Protein AF-A0A3M1B2X1-F1 (afdb_monomer_lite)

Structure (mmCIF, N/CA/C/O backbone):
data_AF-A0A3M1B2X1-F1
#
_entry.id   AF-A0A3M1B2X1-F1
#
loop_
_atom_site.group_PDB
_atom_site.id
_atom_site.type_symbol
_atom_site.label_atom_id
_atom_site.label_alt_id
_atom_site.label_comp_id
_atom_site.label_asym_id
_atom_site.label_entity_id
_atom_site.label_seq_id
_atom_site.pdbx_PDB_ins_code
_atom_site.Cartn_x
_atom_site.Cartn_y
_atom_site.Cartn_z
_atom_site.occupancy
_atom_site.B_iso_or_equiv
_atom_site.auth_seq_id
_atom_site.auth_comp_id
_atom_site.auth_asym_id
_atom_site.auth_atom_id
_atom_site.pdbx_PDB_model_num
ATOM 1 N N . MET A 1 1 ? -12.855 10.123 -10.574 1.00 61.91 1 MET A N 1
ATOM 2 C CA . MET A 1 1 ? -12.688 9.143 -11.676 1.00 61.91 1 MET A CA 1
ATOM 3 C C . MET A 1 1 ? -13.032 7.754 -11.156 1.00 61.91 1 MET A C 1
ATOM 5 O O . MET A 1 1 ? -12.568 7.412 -10.079 1.00 61.91 1 MET A O 1
ATOM 9 N N . THR A 1 2 ? -13.822 6.963 -11.885 1.00 82.50 2 THR A N 1
ATOM 10 C CA . THR A 1 2 ? -14.142 5.573 -11.502 1.00 82.50 2 THR A CA 1
ATOM 11 C C . THR A 1 2 ? -12.949 4.650 -11.756 1.00 82.50 2 THR A C 1
ATOM 13 O O . THR A 1 2 ? -12.404 4.653 -12.865 1.00 82.50 2 THR A O 1
ATOM 16 N N . LEU A 1 3 ? -12.556 3.854 -10.753 1.00 92.75 3 LEU A N 1
ATOM 17 C CA . LEU A 1 3 ? -11.482 2.860 -10.866 1.00 92.75 3 LEU A CA 1
ATOM 18 C C . LEU A 1 3 ? -11.751 1.865 -12.009 1.00 92.75 3 LEU A C 1
ATOM 20 O O . LEU A 1 3 ? -12.890 1.413 -12.150 1.00 92.75 3 LEU A O 1
ATOM 24 N N . PRO A 1 4 ? -10.722 1.443 -12.776 1.00 94.12 4 PRO A N 1
ATOM 25 C CA . PRO A 1 4 ? -10.879 0.418 -13.811 1.00 94.12 4 PRO A CA 1
ATOM 26 C C . PRO A 1 4 ? -11.531 -0.874 -13.300 1.00 94.12 4 PRO A C 1
ATOM 28 O O . PRO A 1 4 ? -12.346 -1.457 -14.006 1.00 94.12 4 PRO A O 1
ATOM 31 N N . LEU A 1 5 ? -11.245 -1.265 -12.051 1.00 94.19 5 LEU A N 1
ATOM 32 C CA . LEU A 1 5 ? -11.861 -2.427 -11.406 1.00 94.19 5 LEU A CA 1
ATOM 33 C C . LEU A 1 5 ? -13.394 -2.324 -11.369 1.00 94.19 5 LEU A C 1
ATOM 35 O O . LEU A 1 5 ? -14.075 -3.267 -11.748 1.00 94.19 5 LEU A O 1
ATOM 39 N N . PHE A 1 6 ? -13.939 -1.174 -10.967 1.00 95.69 6 PHE A N 1
ATOM 40 C CA . PHE A 1 6 ? -15.389 -0.961 -10.895 1.00 95.69 6 PHE A CA 1
ATOM 41 C C . PHE A 1 6 ? -16.026 -0.752 -12.269 1.00 95.69 6 PHE A C 1
ATOM 43 O O . PHE A 1 6 ? -17.194 -1.067 -12.450 1.00 95.69 6 PHE A O 1
ATOM 50 N N . LYS A 1 7 ? -15.261 -0.283 -13.263 1.00 95.94 7 LYS A N 1
ATOM 51 C CA . LYS A 1 7 ? -15.730 -0.267 -14.657 1.00 95.94 7 LYS A CA 1
ATOM 52 C C . LYS A 1 7 ? -15.902 -1.683 -15.208 1.00 95.94 7 LYS A C 1
ATOM 54 O O . LYS A 1 7 ? -16.879 -1.948 -15.894 1.00 95.94 7 LYS A O 1
ATOM 59 N N . GLN A 1 8 ? -14.955 -2.575 -14.915 1.00 97.38 8 GLN A N 1
ATOM 60 C CA . GLN A 1 8 ? -14.994 -3.965 -15.372 1.00 97.38 8 GLN A CA 1
ATOM 61 C C . GLN A 1 8 ? -15.978 -4.822 -14.563 1.00 97.38 8 GLN A C 1
ATOM 63 O O . GLN A 1 8 ? -16.607 -5.718 -15.119 1.00 97.38 8 GLN A O 1
ATOM 68 N N . PHE A 1 9 ? -16.137 -4.528 -13.270 1.00 96.88 9 PHE A N 1
ATOM 69 C CA . PHE A 1 9 ? -17.035 -5.238 -12.358 1.00 96.88 9 PHE A CA 1
ATOM 70 C C . PHE A 1 9 ? -17.945 -4.255 -11.598 1.00 96.88 9 PHE A C 1
ATOM 72 O O . PHE A 1 9 ? -17.721 -3.998 -10.408 1.00 96.88 9 PHE A O 1
ATOM 79 N N . PRO A 1 10 ? -18.983 -3.700 -12.254 1.00 96.44 10 PRO A N 1
ATOM 80 C CA . PRO A 1 10 ? -19.866 -2.696 -11.654 1.00 96.44 10 PRO A CA 1
ATOM 81 C C . PRO A 1 10 ? -20.546 -3.159 -10.362 1.00 96.44 10 PRO A C 1
ATOM 83 O O . PRO A 1 10 ? -20.768 -2.361 -9.457 1.00 96.44 10 PRO A O 1
ATOM 86 N N . GLN A 1 11 ? -20.808 -4.460 -10.224 1.00 97.12 11 GLN A N 1
ATOM 87 C CA . GLN A 1 11 ? -21.422 -5.059 -9.038 1.00 97.12 11 GLN A CA 1
ATOM 88 C C . GLN A 1 11 ? -20.599 -4.908 -7.749 1.00 97.12 11 GLN A C 1
ATOM 90 O O . GLN A 1 11 ? -21.142 -5.110 -6.663 1.00 97.12 11 GLN A O 1
ATOM 95 N N . LEU A 1 12 ? -19.301 -4.594 -7.854 1.00 95.56 12 LEU A N 1
ATOM 96 C CA . LEU A 1 12 ? -18.427 -4.345 -6.703 1.00 95.56 12 LEU A CA 1
ATOM 97 C C . LEU A 1 12 ? -18.501 -2.896 -6.212 1.00 95.56 12 LEU A C 1
ATOM 99 O O . LEU A 1 12 ? -18.134 -2.620 -5.068 1.00 95.56 12 LEU A O 1
ATOM 103 N N . GLN A 1 13 ? -18.971 -1.968 -7.049 1.00 94.06 13 GLN A N 1
ATOM 104 C CA . GLN A 1 13 ? -19.058 -0.561 -6.687 1.00 94.06 13 GLN A CA 1
ATOM 105 C C . GLN A 1 13 ? -20.048 -0.378 -5.529 1.00 94.06 13 GLN A C 1
ATOM 107 O O . GLN A 1 13 ? -21.175 -0.862 -5.572 1.00 94.06 13 GLN A O 1
ATOM 112 N N . GLY A 1 14 ? -19.602 0.283 -4.459 1.0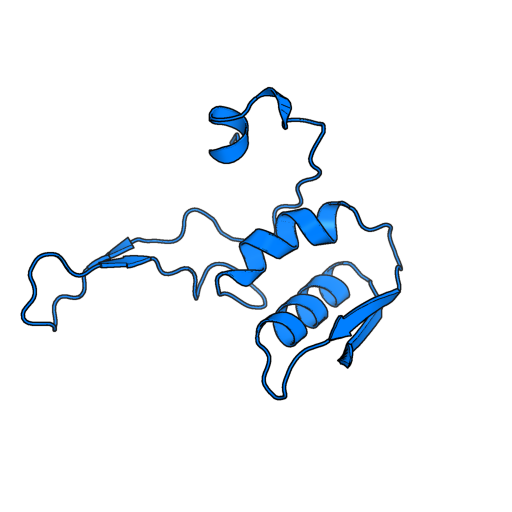0 91.00 14 GLY A N 1
ATOM 113 C CA . GLY A 1 14 ? -20.380 0.455 -3.228 1.00 91.00 14 GLY A CA 1
ATOM 114 C C . GLY A 1 14 ? -20.418 -0.771 -2.304 1.00 91.00 14 GLY A C 1
ATOM 115 O O . GLY A 1 14 ? -20.807 -0.625 -1.152 1.00 91.00 14 GLY A O 1
ATOM 116 N N . LYS A 1 15 ? -19.978 -1.955 -2.761 1.00 95.31 15 LYS A N 1
ATOM 117 C CA . LYS A 1 15 ? -19.850 -3.167 -1.924 1.00 95.31 15 LYS A CA 1
ATOM 118 C C . LYS A 1 15 ? -18.430 -3.415 -1.437 1.00 95.31 15 LYS A C 1
ATOM 120 O O . LYS A 1 15 ? -18.246 -3.995 -0.374 1.00 95.31 15 LYS A O 1
ATOM 125 N N . LEU A 1 16 ? -17.437 -3.013 -2.226 1.00 94.81 16 LEU A N 1
ATOM 126 C CA . LEU A 1 16 ? -16.028 -3.112 -1.875 1.00 94.81 16 LEU A CA 1
ATOM 127 C C . LEU A 1 16 ? -15.528 -1.723 -1.444 1.00 94.81 16 LEU A C 1
ATOM 129 O O . LEU A 1 16 ? -15.394 -0.850 -2.310 1.00 94.81 16 LEU A O 1
ATOM 133 N N . PRO A 1 17 ? -15.270 -1.496 -0.141 1.00 95.25 17 PRO A N 1
ATOM 134 C CA . PRO A 1 17 ? -14.735 -0.231 0.347 1.00 95.25 17 PRO A CA 1
ATOM 135 C C . PRO A 1 17 ? -13.405 0.098 -0.330 1.00 95.25 17 PRO A C 1
ATOM 137 O O . PRO A 1 17 ? -12.563 -0.779 -0.512 1.00 95.25 17 PRO A O 1
ATOM 140 N N . HIS A 1 18 ? -13.215 1.363 -0.697 1.00 95.38 18 HIS A N 1
ATOM 141 C CA . HIS A 1 18 ? -11.989 1.846 -1.326 1.00 95.38 18 HIS A CA 1
ATOM 142 C C . HIS A 1 18 ? -11.565 3.171 -0.701 1.00 95.38 18 HIS A C 1
ATOM 144 O O . HIS A 1 18 ? -12.368 4.095 -0.580 1.00 95.38 18 HIS A O 1
ATOM 150 N N . LEU A 1 19 ? -10.296 3.245 -0.317 1.00 94.25 19 LEU A N 1
ATOM 151 C CA . LEU A 1 19 ? -9.640 4.411 0.248 1.00 94.25 19 LEU A CA 1
ATOM 152 C C . LEU A 1 19 ? -8.462 4.773 -0.666 1.00 94.25 19 LEU A C 1
ATOM 154 O O . LEU A 1 19 ? -7.523 3.983 -0.763 1.00 94.25 19 LEU A O 1
ATOM 158 N N . PRO A 1 20 ? -8.474 5.936 -1.338 1.00 94.19 20 PRO A N 1
ATOM 159 C CA . PRO A 1 20 ? -7.373 6.334 -2.207 1.00 94.19 20 PRO A CA 1
ATOM 160 C C . PRO A 1 20 ? -6.134 6.691 -1.371 1.00 94.19 20 PRO A C 1
ATOM 162 O O . PRO A 1 20 ? -6.086 7.739 -0.731 1.00 94.19 20 PRO A O 1
ATOM 165 N N . LEU A 1 21 ? -5.129 5.815 -1.381 1.00 95.12 21 LEU A N 1
ATOM 166 C CA . LEU A 1 21 ? -3.839 5.995 -0.700 1.00 95.12 21 LEU A CA 1
ATOM 167 C C . LEU A 1 21 ? -2.696 6.249 -1.686 1.00 95.12 21 LEU A C 1
ATOM 169 O O . LEU A 1 21 ? -1.675 6.835 -1.315 1.00 95.12 21 LEU A O 1
ATOM 173 N N . GLY A 1 22 ? -2.833 5.748 -2.915 1.00 95.06 22 GLY A N 1
ATOM 174 C CA . GLY A 1 22 ? -1.803 5.820 -3.937 1.00 95.06 22 GLY A CA 1
ATOM 175 C C . GLY A 1 22 ? -2.054 6.887 -4.998 1.00 95.06 22 GLY A C 1
ATOM 176 O O . GLY A 1 22 ? -3.182 7.291 -5.275 1.00 95.06 22 GLY A O 1
ATOM 177 N N . ASN A 1 23 ? -0.971 7.293 -5.652 1.00 94.75 23 ASN A N 1
ATOM 178 C CA . ASN A 1 23 ? -0.993 8.163 -6.817 1.00 94.75 23 ASN A CA 1
ATOM 179 C C . ASN A 1 23 ? -1.037 7.290 -8.076 1.00 94.75 23 ASN A C 1
ATOM 181 O O . ASN A 1 23 ? -0.030 6.716 -8.500 1.00 94.75 23 ASN A O 1
ATOM 185 N N . PHE A 1 24 ? -2.225 7.163 -8.665 1.00 94.12 24 PHE A N 1
ATOM 186 C CA . PHE A 1 24 ? -2.462 6.349 -9.856 1.00 94.12 24 PHE A CA 1
ATOM 187 C C . PHE A 1 24 ? -3.067 7.176 -11.003 1.00 94.12 24 PHE A C 1
ATOM 189 O O . PHE A 1 24 ? -3.834 8.101 -10.741 1.00 94.12 24 PHE A O 1
ATOM 196 N N . PRO A 1 25 ? -2.805 6.812 -12.276 1.00 95.06 25 PRO A N 1
ATOM 197 C CA . PRO A 1 25 ? -1.969 5.694 -12.722 1.00 95.06 25 PRO A CA 1
ATOM 198 C C . PRO A 1 25 ? -0.464 5.969 -12.562 1.00 95.06 25 PRO A C 1
ATOM 200 O O . PRO A 1 25 ? 0.005 7.084 -12.748 1.00 95.06 25 PRO A O 1
ATOM 203 N N . THR A 1 26 ? 0.301 4.923 -12.253 1.00 97.06 26 THR A N 1
ATOM 204 C CA . THR A 1 26 ? 1.770 4.950 -12.261 1.00 97.06 26 THR A CA 1
ATOM 205 C C . THR A 1 26 ? 2.296 4.818 -13.694 1.00 97.06 26 THR A C 1
ATOM 207 O O . THR A 1 26 ? 1.675 4.118 -14.505 1.00 97.06 26 THR A O 1
ATOM 210 N N . PRO A 1 27 ? 3.427 5.460 -14.035 1.00 97.00 27 PRO A N 1
ATOM 211 C CA . PRO A 1 27 ? 3.911 5.492 -15.409 1.00 97.00 27 PRO A CA 1
ATOM 212 C C . PRO A 1 27 ? 4.443 4.129 -15.875 1.00 97.00 27 PRO A C 1
ATOM 214 O O . PRO A 1 27 ? 5.005 3.351 -15.097 1.00 97.00 27 PRO A O 1
ATOM 217 N N . LEU A 1 28 ? 4.297 3.865 -17.176 1.00 96.81 28 LEU A N 1
ATOM 218 C CA . LEU A 1 28 ? 5.053 2.835 -17.887 1.00 96.81 28 LEU A CA 1
ATOM 219 C C . LEU A 1 28 ? 6.331 3.474 -18.433 1.00 96.81 28 LEU A C 1
ATOM 221 O O . LEU A 1 28 ? 6.271 4.438 -19.191 1.00 96.81 28 LEU A O 1
ATOM 225 N N . GLN A 1 29 ? 7.483 2.940 -18.048 1.00 95.56 29 GLN A N 1
ATOM 226 C CA . GLN A 1 29 ? 8.790 3.443 -18.441 1.00 95.56 29 GLN A CA 1
ATOM 227 C C . GLN A 1 29 ? 9.482 2.445 -19.364 1.00 95.56 29 GLN A C 1
ATOM 229 O O . GLN A 1 29 ? 9.709 1.295 -18.987 1.00 95.56 29 GLN A O 1
ATOM 234 N N . TYR A 1 30 ? 9.865 2.900 -20.553 1.00 94.31 30 TYR A N 1
ATOM 235 C CA . TYR A 1 30 ? 10.675 2.113 -21.476 1.00 94.31 30 TYR A CA 1
ATOM 236 C C . TYR A 1 30 ? 12.131 2.013 -20.997 1.00 94.31 30 TYR A C 1
ATOM 238 O O . TYR A 1 30 ? 12.741 3.012 -20.602 1.00 94.31 30 TYR A O 1
ATOM 246 N N . LEU A 1 31 ? 12.707 0.811 -21.051 1.00 93.94 31 LEU A N 1
ATOM 247 C CA . LEU A 1 31 ? 14.085 0.552 -20.639 1.00 93.94 31 LEU A CA 1
ATOM 248 C C . LEU A 1 31 ? 15.070 0.648 -21.807 1.00 93.94 31 LEU A C 1
ATOM 250 O O . LEU A 1 31 ? 15.576 -0.353 -22.306 1.00 93.94 31 LEU A O 1
ATOM 254 N N . GLN A 1 32 ? 15.419 1.882 -22.170 1.00 87.81 32 GLN A N 1
ATOM 255 C CA . GLN A 1 32 ? 16.294 2.187 -23.312 1.00 87.81 32 GLN A CA 1
ATOM 256 C C . GLN A 1 32 ? 17.678 1.513 -23.278 1.00 87.81 32 GLN A C 1
ATOM 258 O O . GLN A 1 32 ? 18.262 1.271 -24.328 1.00 87.81 32 GLN A O 1
ATOM 263 N N . LYS A 1 33 ? 18.232 1.231 -22.090 1.00 84.94 33 LYS A N 1
ATOM 264 C CA . LYS A 1 33 ? 19.610 0.721 -21.937 1.00 84.94 33 LYS A CA 1
ATOM 265 C C . LYS A 1 33 ? 19.758 -0.785 -22.176 1.00 84.94 33 LYS A C 1
ATOM 267 O O . LYS A 1 33 ? 20.877 -1.290 -22.176 1.00 84.94 33 LYS A O 1
ATOM 272 N N . TRP A 1 34 ? 18.657 -1.506 -22.347 1.00 82.88 34 TRP A N 1
ATOM 273 C CA . TRP A 1 34 ? 18.672 -2.953 -22.536 1.00 82.88 34 TRP A CA 1
ATOM 274 C C . TRP A 1 34 ? 18.515 -3.263 -24.023 1.00 82.88 34 TRP A C 1
ATOM 276 O O . TRP A 1 34 ? 17.746 -2.599 -24.712 1.00 82.88 34 TRP A O 1
ATOM 286 N N . LYS A 1 35 ? 19.215 -4.287 -24.532 1.00 79.19 35 LYS A N 1
ATOM 287 C CA . LYS A 1 35 ? 19.182 -4.697 -25.956 1.00 79.19 35 LYS A CA 1
ATOM 288 C C . LYS A 1 35 ? 17.833 -5.298 -26.403 1.00 79.19 35 LYS A C 1
ATOM 290 O O . LYS A 1 35 ? 17.785 -6.078 -27.347 1.00 79.19 35 LYS A O 1
ATOM 295 N N . HIS A 1 36 ? 16.742 -4.985 -25.710 1.00 81.88 36 HIS A N 1
ATOM 296 C CA . HIS A 1 36 ? 15.417 -5.532 -25.948 1.00 81.88 36 HIS A CA 1
ATOM 297 C C . HIS A 1 36 ? 14.421 -4.397 -26.203 1.00 81.88 36 HIS A C 1
ATOM 299 O O . HIS A 1 36 ? 14.067 -3.650 -25.292 1.00 81.88 36 HIS A O 1
ATOM 305 N N . HIS A 1 37 ? 13.929 -4.300 -27.440 1.00 82.12 37 HIS A N 1
ATOM 306 C CA . HIS A 1 37 ? 13.130 -3.164 -27.914 1.00 82.12 37 HIS A CA 1
ATOM 307 C C . HIS A 1 37 ? 11.752 -3.020 -27.254 1.00 82.12 37 HIS A C 1
ATOM 309 O O . HIS A 1 37 ? 11.143 -1.959 -27.338 1.00 82.12 37 HIS A O 1
ATOM 315 N N . HIS A 1 38 ? 11.250 -4.056 -26.576 1.00 90.38 38 HIS A N 1
ATOM 316 C CA . HIS A 1 38 ? 9.915 -4.056 -25.962 1.00 90.38 38 HIS A CA 1
ATOM 317 C C . HIS A 1 38 ? 9.946 -4.263 -24.443 1.00 90.38 38 HIS A C 1
ATOM 319 O O . HIS A 1 38 ? 8.996 -4.792 -23.872 1.00 90.38 38 HIS A O 1
ATOM 325 N N . LEU A 1 39 ? 11.041 -3.893 -23.772 1.00 94.75 39 LEU A N 1
ATOM 326 C CA . LEU A 1 39 ? 11.117 -4.014 -22.317 1.00 94.75 39 LEU A CA 1
ATOM 327 C C . LEU A 1 39 ? 10.626 -2.733 -21.627 1.00 94.75 39 LEU A C 1
ATOM 329 O O . LEU A 1 39 ? 11.230 -1.668 -21.750 1.00 94.75 39 LEU A O 1
ATOM 333 N N . TRP A 1 40 ? 9.536 -2.856 -20.872 1.00 95.56 40 TRP A N 1
ATOM 334 C CA . TRP A 1 40 ? 8.911 -1.760 -20.131 1.00 95.56 40 TRP A CA 1
ATOM 335 C C . TRP A 1 40 ? 8.784 -2.123 -18.652 1.00 95.56 40 TRP A C 1
ATOM 337 O O . TRP A 1 40 ? 8.514 -3.273 -18.311 1.00 95.56 40 TRP A O 1
ATOM 347 N N . ILE A 1 41 ? 8.928 -1.135 -17.770 1.00 95.75 41 ILE A N 1
ATOM 348 C CA . ILE A 1 41 ? 8.631 -1.258 -16.340 1.00 95.75 41 ILE A CA 1
ATOM 349 C C . ILE A 1 41 ? 7.395 -0.430 -16.017 1.00 95.75 41 ILE A C 1
ATOM 351 O O . ILE A 1 41 ? 7.335 0.759 -16.321 1.00 95.75 41 ILE A O 1
ATOM 355 N N . LYS A 1 42 ? 6.439 -1.025 -15.306 1.00 97.12 42 LYS A N 1
ATOM 356 C CA . LYS A 1 42 ? 5.406 -0.269 -14.597 1.00 97.12 42 LYS A CA 1
ATOM 357 C C . LYS A 1 42 ? 5.956 0.215 -13.262 1.00 97.12 42 LYS A C 1
ATOM 359 O O . LYS A 1 42 ? 6.252 -0.605 -12.395 1.00 97.12 42 LYS A O 1
ATOM 364 N N . ARG A 1 43 ? 6.085 1.532 -13.098 1.00 97.25 43 ARG A N 1
ATOM 365 C CA . ARG A 1 43 ? 6.716 2.171 -11.934 1.00 97.25 43 ARG A CA 1
ATOM 366 C C . ARG A 1 43 ? 5.795 2.203 -10.712 1.00 97.25 43 ARG A C 1
ATOM 368 O O . ARG A 1 43 ? 5.470 3.253 -10.169 1.00 97.25 43 ARG A O 1
ATOM 375 N N . ASP A 1 44 ? 5.330 1.033 -10.282 1.00 96.94 44 ASP A N 1
ATOM 376 C CA . ASP A 1 44 ? 4.541 0.905 -9.054 1.00 96.94 44 ASP A CA 1
ATOM 377 C C . ASP A 1 44 ? 5.376 1.196 -7.799 1.00 96.94 44 ASP A C 1
ATOM 379 O O . ASP A 1 44 ? 4.805 1.453 -6.745 1.00 96.94 44 ASP A O 1
ATOM 383 N N . ASP A 1 45 ? 6.706 1.227 -7.897 1.00 97.06 45 ASP A N 1
ATOM 384 C CA . ASP A 1 45 ? 7.619 1.664 -6.838 1.00 97.06 45 ASP A CA 1
ATOM 385 C C . ASP A 1 45 ? 7.403 3.122 -6.398 1.00 97.06 45 ASP A C 1
ATOM 387 O O . ASP A 1 45 ? 7.711 3.441 -5.258 1.00 97.06 45 ASP A O 1
ATOM 391 N N . ILE A 1 46 ? 6.796 3.972 -7.234 1.00 96.81 46 ILE A N 1
ATOM 392 C CA . ILE A 1 46 ? 6.428 5.363 -6.894 1.00 96.81 46 ILE A CA 1
ATOM 393 C C . ILE A 1 46 ? 4.915 5.549 -6.702 1.00 96.81 46 ILE A C 1
ATOM 395 O O . ILE A 1 46 ? 4.382 6.645 -6.850 1.00 96.81 46 ILE A O 1
ATOM 399 N N . SER A 1 47 ? 4.194 4.468 -6.403 1.00 96.50 47 SER A N 1
ATOM 400 C CA . SER A 1 47 ? 2.731 4.486 -6.275 1.00 96.50 47 SER A CA 1
ATOM 401 C C . SER A 1 47 ? 2.183 5.231 -5.059 1.00 96.50 47 SER A C 1
ATOM 403 O O . SER A 1 47 ? 0.975 5.421 -5.000 1.00 96.50 47 SER A O 1
ATOM 405 N N . GLY A 1 48 ? 3.001 5.641 -4.090 1.00 94.31 48 GLY A N 1
ATOM 406 C CA . GLY A 1 48 ? 2.520 6.200 -2.828 1.00 94.31 48 GLY A CA 1
ATOM 407 C C . GLY A 1 48 ? 3.467 7.235 -2.229 1.00 94.31 48 GLY A C 1
ATOM 408 O O . GLY A 1 48 ? 4.664 7.212 -2.501 1.00 94.31 48 GLY A O 1
ATOM 409 N N . ASN A 1 49 ? 2.916 8.141 -1.413 1.00 90.44 49 ASN A N 1
ATOM 410 C CA . ASN A 1 49 ? 3.663 9.249 -0.802 1.00 90.44 49 ASN A CA 1
ATOM 411 C C . ASN A 1 49 ? 4.564 8.808 0.362 1.00 90.44 49 ASN A C 1
ATOM 413 O O . ASN A 1 49 ? 5.661 9.330 0.515 1.00 90.44 49 ASN A O 1
ATOM 417 N N . LEU A 1 50 ? 4.093 7.874 1.198 1.00 94.88 50 LEU A N 1
ATOM 418 C CA . LEU A 1 50 ? 4.846 7.383 2.362 1.00 94.88 50 LEU A CA 1
ATOM 419 C 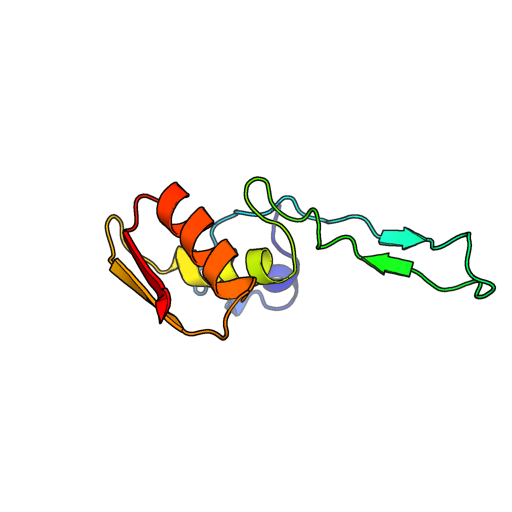C . LEU A 1 50 ? 5.683 6.150 2.026 1.00 94.88 50 LEU A C 1
ATOM 421 O O . LEU A 1 50 ? 6.793 5.985 2.521 1.00 94.88 50 LEU A O 1
ATOM 425 N N . HIS A 1 51 ? 5.128 5.268 1.201 1.00 96.00 51 HIS A N 1
ATOM 426 C CA . HIS A 1 51 ? 5.781 4.062 0.724 1.00 96.00 51 HIS A CA 1
ATOM 427 C C . HIS A 1 51 ? 5.149 3.677 -0.609 1.00 96.00 51 HIS A C 1
ATOM 429 O O . HIS A 1 51 ? 3.932 3.744 -0.751 1.00 96.00 51 HIS A O 1
ATOM 435 N N . GLY A 1 52 ? 5.955 3.264 -1.582 1.00 95.75 52 GLY A N 1
ATOM 436 C CA . GLY A 1 52 ? 5.447 2.790 -2.864 1.00 95.75 52 GLY A CA 1
ATOM 437 C C . GLY A 1 52 ? 5.327 1.269 -2.945 1.00 95.75 52 GLY A C 1
ATOM 438 O O . GLY A 1 52 ? 5.175 0.554 -1.952 1.00 95.75 52 GLY A O 1
ATOM 439 N N . GLY A 1 53 ? 5.424 0.752 -4.161 1.00 96.25 53 GLY A N 1
ATOM 440 C CA . GLY A 1 53 ? 5.333 -0.668 -4.473 1.00 96.25 53 GLY A CA 1
ATOM 441 C C . GLY A 1 53 ? 3.902 -1.190 -4.606 1.00 96.25 53 GLY A C 1
ATOM 442 O O . GLY A 1 53 ? 2.905 -0.526 -4.332 1.00 96.25 53 GLY A O 1
ATOM 443 N N . ASN A 1 54 ? 3.791 -2.453 -5.012 1.00 95.69 54 ASN A N 1
ATOM 444 C CA . ASN A 1 54 ? 2.499 -3.087 -5.290 1.00 95.69 54 ASN A CA 1
ATOM 445 C C . ASN A 1 54 ? 1.552 -3.168 -4.073 1.00 95.69 54 ASN A C 1
ATOM 447 O O . ASN A 1 54 ? 0.350 -3.376 -4.245 1.00 95.69 54 ASN A O 1
ATOM 451 N N . LYS A 1 55 ? 2.071 -3.031 -2.846 1.00 96.50 55 LYS A N 1
ATOM 452 C CA . LYS A 1 55 ? 1.296 -3.179 -1.611 1.00 96.50 55 LYS A CA 1
ATOM 453 C C . LYS A 1 55 ? 0.335 -2.021 -1.378 1.00 96.50 55 LYS A C 1
ATOM 455 O O . LYS A 1 55 ? -0.746 -2.275 -0.859 1.00 96.50 55 LYS A O 1
ATOM 460 N N . VAL A 1 56 ? 0.655 -0.814 -1.854 1.00 97.00 56 VAL A N 1
ATOM 461 C CA . VAL A 1 56 ? -0.236 0.356 -1.755 1.00 97.00 56 VAL A CA 1
ATOM 462 C C . VAL A 1 56 ? -1.602 0.046 -2.364 1.00 97.00 56 VAL A C 1
ATOM 464 O O . VAL A 1 56 ? -2.620 0.248 -1.715 1.00 97.00 56 VAL A O 1
ATOM 467 N N . ARG A 1 57 ? -1.634 -0.586 -3.548 1.00 95.69 57 ARG A N 1
ATOM 468 C CA . ARG A 1 57 ? -2.884 -0.995 -4.217 1.00 95.69 57 ARG A CA 1
ATOM 469 C C . ARG A 1 57 ? -3.761 -1.904 -3.362 1.00 95.69 57 ARG A C 1
ATOM 471 O O . ARG A 1 57 ? -4.976 -1.846 -3.465 1.00 95.69 57 ARG A O 1
ATOM 478 N N . LYS A 1 58 ? -3.149 -2.785 -2.566 1.00 95.25 58 LYS A N 1
ATOM 479 C CA . LYS A 1 58 ? -3.876 -3.708 -1.683 1.00 95.25 58 LYS A CA 1
ATOM 480 C C . LYS A 1 58 ? -4.363 -2.989 -0.428 1.00 95.25 58 LYS A C 1
ATOM 482 O O . LYS A 1 58 ? -5.478 -3.240 0.020 1.00 95.25 58 LYS A O 1
ATOM 487 N N . LEU A 1 59 ? -3.541 -2.090 0.110 1.00 97.06 59 LEU A N 1
ATOM 488 C CA . LEU A 1 59 ? -3.875 -1.298 1.291 1.00 97.06 59 LEU A CA 1
ATOM 489 C C . LEU A 1 59 ? -5.068 -0.369 1.050 1.00 97.06 59 LEU A C 1
ATOM 491 O O . LEU A 1 59 ? -5.862 -0.207 1.967 1.00 97.06 59 LEU A O 1
ATOM 495 N N . GLU A 1 60 ? -5.263 0.145 -0.172 1.00 96.44 60 GLU A N 1
ATOM 496 C CA . GLU A 1 60 ? -6.453 0.943 -0.523 1.00 96.44 60 GLU A CA 1
ATOM 497 C C . GLU A 1 60 ? -7.780 0.225 -0.254 1.00 96.44 60 GLU A C 1
ATOM 499 O O . GLU A 1 60 ? -8.796 0.873 -0.040 1.00 96.44 60 GLU A O 1
ATOM 504 N N . PHE A 1 61 ? -7.788 -1.107 -0.261 1.00 96.12 61 PHE A N 1
ATOM 505 C CA . PHE A 1 61 ? -8.977 -1.897 0.053 1.00 96.12 61 PHE A CA 1
ATOM 506 C C . PHE A 1 61 ? -8.923 -2.440 1.482 1.00 96.12 61 PHE A C 1
ATOM 508 O O . PHE A 1 61 ? -9.908 -2.362 2.206 1.00 96.12 61 PHE A O 1
ATOM 515 N N . ALA A 1 62 ? -7.762 -2.942 1.918 1.00 95.00 62 ALA A N 1
ATOM 516 C CA . ALA A 1 62 ? -7.611 -3.538 3.246 1.00 95.00 62 ALA A CA 1
ATOM 517 C C . ALA A 1 62 ? -7.824 -2.524 4.384 1.00 95.00 62 ALA A C 1
ATOM 519 O O . ALA A 1 62 ? -8.422 -2.857 5.403 1.00 95.00 62 ALA A O 1
ATOM 520 N N . LEU A 1 63 ? -7.353 -1.286 4.205 1.00 95.75 63 LEU A N 1
ATOM 521 C CA . LEU A 1 63 ? -7.532 -0.208 5.180 1.00 95.75 63 LEU A CA 1
ATOM 522 C C . LEU A 1 63 ? -8.856 0.542 4.992 1.00 95.75 63 LEU A C 1
ATOM 524 O O . LEU A 1 63 ? -9.293 1.235 5.897 1.00 95.75 63 LEU A O 1
ATOM 528 N N . ALA A 1 64 ? -9.540 0.392 3.856 1.00 95.31 64 ALA A N 1
ATOM 529 C CA . ALA A 1 64 ? -10.858 1.002 3.675 1.00 95.31 64 ALA A CA 1
ATOM 530 C C . ALA A 1 64 ? -11.951 0.321 4.511 1.00 95.31 64 ALA A C 1
ATOM 532 O O . ALA A 1 64 ? -12.989 0.922 4.773 1.00 95.31 64 ALA A O 1
ATOM 533 N N . SER A 1 65 ? -11.732 -0.932 4.913 1.00 90.31 65 SER A N 1
ATOM 534 C CA . SER A 1 65 ? -12.643 -1.682 5.780 1.00 90.31 65 SER A CA 1
ATOM 535 C C . SER A 1 65 ? -12.339 -1.540 7.275 1.00 90.31 65 SER A C 1
ATOM 537 O O . SER A 1 65 ? -13.005 -2.187 8.081 1.00 90.31 65 SER A O 1
ATOM 539 N N . THR A 1 66 ? -11.326 -0.763 7.673 1.00 92.69 66 THR A N 1
ATOM 540 C CA . THR A 1 66 ? -11.005 -0.566 9.094 1.00 92.69 66 THR A CA 1
ATOM 541 C C . THR A 1 66 ? -11.847 0.551 9.706 1.00 92.69 66 THR A C 1
ATOM 543 O O . THR A 1 66 ? -12.312 1.468 9.032 1.00 92.69 66 THR A O 1
ATOM 546 N N . THR A 1 67 ? -12.039 0.478 11.020 1.00 85.06 67 THR A N 1
ATOM 547 C CA . THR A 1 67 ? -12.655 1.540 11.819 1.00 85.06 67 THR A CA 1
ATOM 548 C C . THR A 1 67 ? -11.573 2.395 12.481 1.00 85.06 67 THR A C 1
ATOM 550 O O . THR A 1 67 ? -10.477 1.886 12.750 1.00 85.06 67 THR A O 1
ATOM 553 N N . PRO A 1 68 ? -11.837 3.689 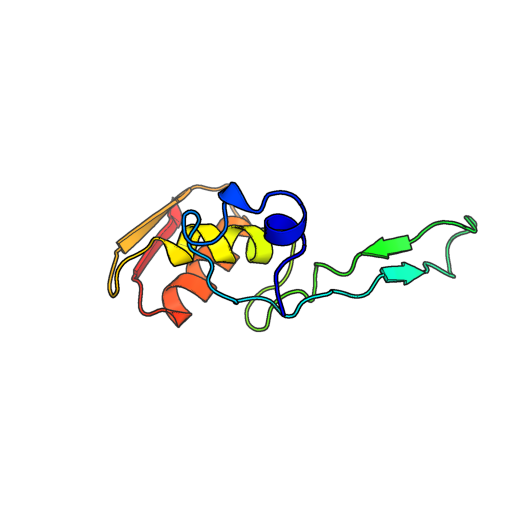12.753 1.00 78.12 68 PRO A N 1
ATOM 554 C CA . PRO A 1 68 ? -10.882 4.568 13.424 1.00 78.12 68 PRO A CA 1
ATOM 555 C C . PRO A 1 68 ? -10.314 3.948 14.707 1.00 78.12 68 PRO A C 1
ATOM 557 O O . PRO A 1 68 ? -11.019 3.246 15.426 1.00 78.12 68 PRO A O 1
ATOM 560 N N . ALA A 1 69 ? -9.037 4.219 14.992 1.00 78.19 69 ALA A N 1
ATOM 561 C CA . ALA A 1 69 ? -8.330 3.756 16.193 1.00 78.19 69 ALA A CA 1
ATOM 562 C C . ALA A 1 69 ? -8.198 2.226 16.373 1.00 78.19 69 ALA A C 1
ATOM 564 O O . ALA A 1 69 ? -7.838 1.768 17.458 1.00 78.19 69 ALA A O 1
ATOM 565 N N . ASN A 1 70 ? -8.399 1.429 15.316 1.00 83.81 70 ASN A N 1
ATOM 566 C CA . ASN A 1 70 ? -8.105 -0.005 15.363 1.00 83.81 70 ASN A CA 1
ATOM 567 C C . ASN A 1 70 ? -6.632 -0.310 15.674 1.00 83.81 70 ASN A C 1
ATOM 569 O O . ASN A 1 70 ? -5.720 0.444 15.318 1.00 83.81 70 ASN A O 1
ATOM 573 N N . TRP A 1 71 ? -6.416 -1.473 16.290 1.00 94.19 71 TRP A N 1
ATOM 574 C CA . TRP A 1 71 ? -5.104 -2.097 16.403 1.00 94.19 71 TRP A CA 1
ATOM 575 C C . TRP A 1 71 ? -4.975 -3.164 15.312 1.00 94.19 71 TRP A C 1
ATOM 577 O O . TRP A 1 71 ? -5.761 -4.109 15.271 1.00 94.19 71 TRP A O 1
ATOM 587 N N . LEU A 1 72 ? -4.039 -2.978 14.382 1.00 95.56 72 LEU A N 1
ATOM 588 C CA . LEU A 1 72 ? -3.840 -3.880 13.248 1.00 95.56 72 LEU A CA 1
ATOM 589 C C . LEU A 1 72 ? -2.651 -4.799 13.512 1.00 95.56 72 LEU A C 1
ATOM 591 O O . LEU A 1 72 ? -1.558 -4.322 13.809 1.00 95.56 72 LEU A O 1
ATOM 595 N N . CYS A 1 73 ? -2.850 -6.102 13.347 1.00 94.88 73 CYS A N 1
ATOM 596 C CA . CYS A 1 73 ? -1.781 -7.091 13.424 1.00 94.88 73 CYS A CA 1
ATOM 597 C C . CYS A 1 73 ? -1.461 -7.624 12.022 1.00 94.88 73 CYS A C 1
ATOM 599 O O . CYS A 1 73 ? -2.369 -7.908 11.236 1.00 94.88 73 CYS A O 1
ATOM 601 N N . SER A 1 74 ? -0.177 -7.760 11.693 1.00 95.69 74 SER A N 1
ATOM 602 C CA . SER A 1 74 ? 0.270 -8.448 10.479 1.00 95.69 74 SER A CA 1
ATOM 603 C C . SER A 1 74 ? 1.624 -9.097 10.705 1.00 95.69 74 SER A C 1
ATOM 605 O O . SER A 1 74 ? 2.449 -8.566 11.435 1.00 95.69 74 SER A O 1
ATOM 607 N N . ALA A 1 75 ? 1.879 -10.200 10.009 1.00 96.19 75 ALA A N 1
ATOM 608 C CA . ALA A 1 75 ? 3.153 -10.903 10.075 1.00 96.19 75 ALA A CA 1
ATOM 609 C C . ALA A 1 75 ? 3.959 -10.773 8.776 1.00 96.19 75 ALA A C 1
ATOM 611 O O . ALA A 1 75 ? 3.393 -10.573 7.691 1.00 96.19 75 ALA A O 1
ATOM 612 N N . GLY A 1 76 ? 5.276 -10.930 8.872 1.00 95.06 76 GLY A N 1
ATOM 613 C CA . GLY A 1 76 ? 6.148 -11.087 7.713 1.00 95.06 76 GLY A CA 1
ATOM 614 C C . GLY A 1 76 ? 7.608 -11.321 8.086 1.00 95.06 76 GLY A C 1
ATOM 615 O O . GLY A 1 76 ? 8.044 -11.008 9.181 1.00 95.06 76 GLY A O 1
ATOM 616 N N . ALA A 1 77 ? 8.391 -11.840 7.139 1.00 96.62 77 ALA A N 1
ATOM 617 C CA . ALA A 1 77 ? 9.828 -12.004 7.345 1.00 96.62 77 ALA A CA 1
ATOM 618 C C . ALA A 1 77 ? 10.527 -10.658 7.615 1.00 96.62 77 ALA A C 1
ATOM 620 O O . ALA A 1 77 ? 10.037 -9.587 7.232 1.00 96.62 77 ALA A O 1
ATOM 621 N N . GLN A 1 78 ? 11.718 -10.717 8.213 1.00 95.25 78 GLN A N 1
ATOM 622 C CA . GLN A 1 78 ? 12.541 -9.533 8.428 1.00 95.25 78 GLN A CA 1
ATOM 623 C C . GLN A 1 78 ? 12.797 -8.795 7.101 1.00 95.25 78 GLN A C 1
ATOM 625 O O . GLN A 1 78 ? 13.171 -9.401 6.099 1.00 95.25 78 GLN A O 1
ATOM 630 N N . GLY A 1 79 ? 12.541 -7.482 7.084 1.00 93.69 79 GLY A N 1
ATOM 631 C CA . GLY A 1 79 ? 12.614 -6.662 5.866 1.00 93.69 79 GLY A CA 1
ATOM 632 C C . GLY A 1 79 ? 11.364 -6.704 4.971 1.00 93.69 79 GLY A C 1
ATOM 633 O O . GLY A 1 79 ? 11.411 -6.258 3.827 1.00 93.69 79 GLY A O 1
ATOM 634 N N . SER A 1 80 ? 10.230 -7.226 5.453 1.00 97.44 80 SER A N 1
ATOM 635 C CA . SER A 1 80 ? 8.978 -7.274 4.685 1.00 97.44 80 SER A CA 1
ATOM 636 C C . SER A 1 80 ? 8.440 -5.880 4.320 1.00 97.44 80 SER A C 1
ATOM 638 O O . SER A 1 80 ? 7.882 -5.165 5.154 1.00 97.44 80 SER A O 1
ATOM 640 N N . ASN A 1 81 ? 8.482 -5.547 3.024 1.00 96.69 81 ASN A N 1
ATOM 641 C CA . ASN A 1 81 ? 7.864 -4.334 2.461 1.00 96.69 81 ASN A CA 1
ATOM 642 C C . ASN A 1 81 ? 6.359 -4.224 2.761 1.00 96.69 81 ASN A C 1
ATOM 644 O O . ASN A 1 81 ? 5.813 -3.127 2.813 1.00 96.69 81 ASN A O 1
ATOM 648 N N . TRP A 1 82 ? 5.666 -5.356 2.936 1.00 97.00 82 TRP A N 1
ATOM 649 C CA . TRP A 1 82 ? 4.256 -5.346 3.328 1.00 97.00 82 TRP A CA 1
ATOM 650 C C . TRP A 1 82 ? 4.074 -4.804 4.740 1.00 97.00 82 TRP A C 1
ATOM 652 O O . TRP A 1 82 ? 3.248 -3.918 4.935 1.00 97.00 82 TRP A O 1
ATOM 662 N N . CYS A 1 83 ? 4.857 -5.308 5.694 1.00 97.38 83 CYS A N 1
ATOM 663 C CA . CYS A 1 83 ? 4.767 -4.901 7.091 1.00 97.38 83 CYS A CA 1
ATOM 664 C C . CYS A 1 83 ? 5.122 -3.419 7.249 1.00 97.38 83 CYS A C 1
ATOM 666 O O . CYS A 1 83 ? 4.404 -2.688 7.927 1.00 97.38 83 CYS A O 1
ATOM 668 N N . VAL A 1 84 ? 6.164 -2.954 6.546 1.00 96.88 84 VAL A N 1
ATOM 669 C CA . VAL A 1 84 ? 6.550 -1.534 6.539 1.00 96.88 84 VAL A CA 1
ATOM 670 C C . VAL A 1 84 ? 5.444 -0.663 5.944 1.00 96.88 84 VAL A C 1
ATOM 672 O O . VAL A 1 84 ? 5.016 0.298 6.582 1.00 96.88 84 VAL A O 1
ATOM 675 N N . ALA A 1 85 ? 4.935 -1.004 4.754 1.00 97.50 85 ALA A N 1
ATOM 676 C CA . ALA A 1 85 ? 3.868 -0.233 4.122 1.00 97.50 85 ALA A CA 1
ATOM 677 C C . ALA A 1 85 ? 2.599 -0.200 4.989 1.00 97.50 85 ALA A C 1
ATOM 679 O O . ALA A 1 85 ? 2.035 0.872 5.196 1.00 97.50 85 ALA A O 1
ATOM 680 N N . LEU A 1 86 ? 2.175 -1.346 5.539 1.00 97.38 86 LEU A N 1
ATOM 681 C CA . LEU A 1 86 ? 1.021 -1.416 6.432 1.00 97.38 86 LEU A CA 1
ATOM 682 C C . LEU A 1 86 ? 1.212 -0.498 7.640 1.00 97.38 86 LEU A C 1
ATOM 684 O O . LEU A 1 86 ? 0.333 0.312 7.900 1.00 97.38 86 LEU A O 1
ATOM 688 N N . ALA A 1 87 ? 2.345 -0.580 8.341 1.00 96.88 87 ALA A N 1
ATOM 689 C CA . ALA A 1 87 ? 2.600 0.240 9.523 1.00 96.88 87 ALA A CA 1
ATOM 690 C C . ALA A 1 87 ? 2.586 1.745 9.214 1.00 96.88 87 ALA A C 1
ATOM 692 O O . ALA A 1 87 ? 1.982 2.521 9.954 1.00 96.88 87 ALA A O 1
ATOM 693 N N . LEU A 1 88 ? 3.197 2.162 8.099 1.00 97.38 88 LEU A N 1
ATOM 694 C CA . LEU A 1 88 ? 3.233 3.569 7.689 1.00 97.38 88 LEU A CA 1
ATOM 695 C C . LEU A 1 88 ? 1.836 4.112 7.366 1.00 97.38 88 LEU A C 1
ATOM 697 O O . LEU A 1 88 ? 1.442 5.152 7.896 1.00 97.38 88 LEU A O 1
ATOM 701 N N . TYR A 1 89 ? 1.073 3.401 6.535 1.00 97.12 89 TYR A N 1
ATOM 702 C CA . TYR A 1 89 ? -0.266 3.838 6.136 1.00 97.12 89 TYR A CA 1
ATOM 703 C C . TYR A 1 89 ? -1.291 3.696 7.263 1.00 97.12 89 TYR A C 1
ATOM 705 O O . TYR A 1 89 ? -2.141 4.564 7.434 1.00 97.12 89 TYR A O 1
ATOM 713 N N . ALA A 1 90 ? -1.186 2.661 8.093 1.00 96.25 90 ALA A N 1
ATOM 714 C CA . ALA A 1 90 ? -2.019 2.515 9.279 1.00 96.25 90 ALA A CA 1
ATOM 715 C C . ALA A 1 90 ? -1.798 3.674 10.261 1.00 96.25 90 ALA A C 1
ATOM 717 O O . ALA A 1 90 ? -2.765 4.272 10.729 1.00 96.25 90 ALA A O 1
ATOM 718 N N . LYS A 1 91 ? -0.535 4.054 10.506 1.00 95.88 91 LYS A N 1
ATOM 719 C CA . LYS A 1 91 ? -0.198 5.220 11.331 1.00 95.88 91 LYS A CA 1
ATOM 720 C C . LYS A 1 91 ? -0.758 6.516 10.741 1.00 95.88 91 LYS A C 1
ATOM 722 O O . LYS A 1 91 ? -1.276 7.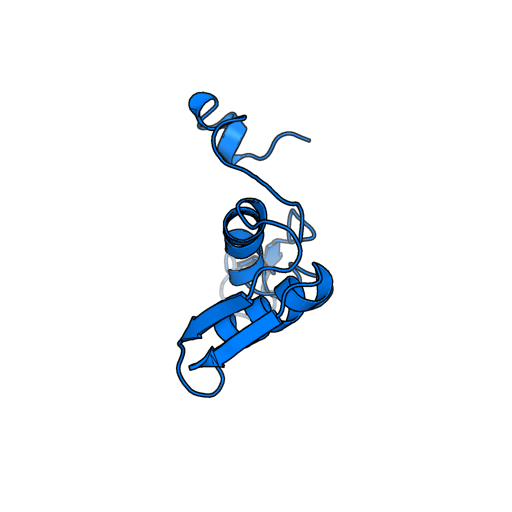335 11.495 1.00 95.88 91 LYS A O 1
ATOM 727 N N . GLN A 1 92 ? -0.699 6.694 9.418 1.00 94.88 92 GLN A N 1
ATOM 728 C CA . GLN A 1 92 ? -1.298 7.851 8.736 1.00 94.88 92 GLN A CA 1
ATOM 729 C C . GLN A 1 92 ? -2.811 7.963 8.997 1.00 94.88 92 GLN A C 1
ATOM 731 O O . GLN A 1 92 ? -3.328 9.071 9.110 1.00 94.88 92 GLN A O 1
ATOM 736 N N . LEU A 1 93 ? -3.506 6.830 9.130 1.00 94.56 93 LEU A N 1
ATOM 737 C CA . LEU A 1 93 ? -4.941 6.756 9.428 1.00 94.56 93 LEU A CA 1
ATOM 738 C C . LEU A 1 93 ? -5.259 6.740 10.936 1.00 94.56 93 LEU A C 1
ATOM 740 O O . LEU A 1 93 ? -6.413 6.565 11.325 1.00 94.56 93 LEU A O 1
ATOM 744 N N . GLY A 1 94 ? -4.255 6.920 11.802 1.00 94.88 94 GLY A N 1
ATOM 745 C CA . GLY A 1 94 ? -4.432 6.947 13.256 1.00 94.88 94 GLY A CA 1
ATOM 746 C C . GLY A 1 94 ? -4.614 5.570 13.903 1.00 94.88 94 GLY A C 1
ATOM 747 O O . GLY A 1 94 ? -5.088 5.481 15.035 1.00 94.88 94 GLY A O 1
ATOM 748 N N . HIS A 1 95 ? -4.253 4.490 13.210 1.00 95.62 95 HIS A N 1
ATOM 749 C CA . HIS A 1 95 ? -4.255 3.141 13.772 1.00 95.62 95 HIS A CA 1
ATOM 750 C C . HIS A 1 95 ? -2.963 2.847 14.541 1.00 95.62 95 HIS A C 1
ATOM 752 O O . HIS A 1 95 ? -1.890 3.378 14.238 1.00 95.62 95 HIS A O 1
ATOM 758 N N . LYS A 1 96 ? -3.058 1.930 15.507 1.00 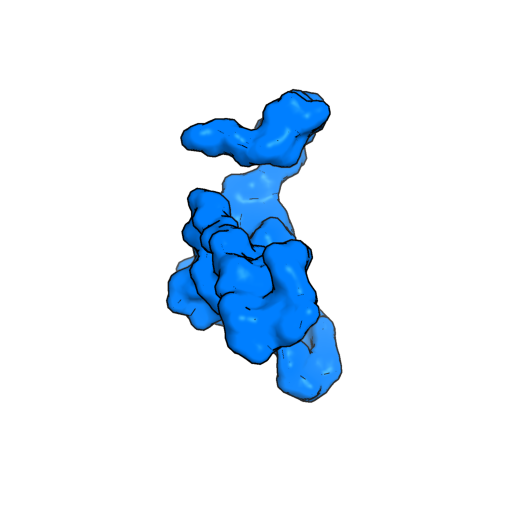96.00 96 LYS A N 1
ATOM 759 C CA . LYS A 1 96 ? -1.887 1.261 16.087 1.00 96.00 96 LYS A CA 1
ATOM 760 C C . LYS A 1 96 ? -1.577 0.016 15.264 1.00 96.00 96 LYS A C 1
ATOM 762 O O . LYS A 1 96 ? -2.489 -0.600 14.714 1.00 96.00 96 LYS A O 1
ATOM 767 N N . THR A 1 97 ? -0.314 -0.397 15.224 1.00 96.62 97 THR A N 1
ATOM 768 C CA . THR A 1 97 ? 0.094 -1.623 14.527 1.00 96.62 97 THR A CA 1
ATOM 769 C C . THR A 1 97 ? 1.010 -2.485 15.373 1.00 96.62 97 THR A C 1
ATOM 771 O O . THR A 1 97 ? 1.887 -1.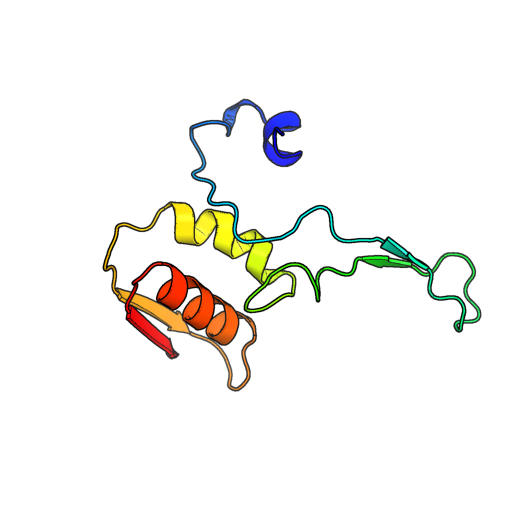960 16.053 1.00 96.62 97 THR A O 1
ATOM 774 N N . GLU A 1 98 ? 0.837 -3.795 15.269 1.00 96.81 98 GLU A N 1
ATOM 775 C CA . GLU A 1 98 ? 1.740 -4.816 15.791 1.00 96.81 98 GLU A CA 1
ATOM 776 C C . GLU A 1 98 ? 2.229 -5.682 14.624 1.00 96.81 98 GLU A C 1
ATOM 778 O O . GLU A 1 98 ? 1.432 -6.129 13.794 1.00 96.81 98 GLU A O 1
ATOM 783 N N . LEU A 1 99 ? 3.549 -5.853 14.522 1.00 96.62 99 LEU A N 1
ATOM 784 C CA . LEU A 1 99 ? 4.191 -6.602 13.447 1.00 96.62 99 LEU A CA 1
ATOM 785 C C . LEU A 1 99 ? 4.879 -7.834 14.032 1.00 96.62 99 LEU A C 1
ATOM 787 O O . LEU A 1 99 ? 5.712 -7.685 14.926 1.00 96.62 99 LEU A O 1
ATOM 791 N N . LEU A 1 100 ? 4.518 -9.008 13.513 1.00 93.69 100 LEU A N 1
ATOM 792 C CA . LEU A 1 100 ? 5.033 -10.318 13.925 1.00 93.69 100 LEU A CA 1
ATOM 793 C C . LEU A 1 100 ? 6.073 -10.864 12.940 1.00 93.69 100 LEU A C 1
ATOM 795 O O . LEU A 1 100 ? 5.862 -10.717 11.708 1.00 93.69 100 LEU A O 1
#

Foldseek 3Di:
DDDPVCVVPVVCVVVQFFAPFWDPDADWADDPVDPDRPDIDRPQQRGHDQGGDPLSVVCRRVVRPDDQAEEEEDEDDPPDSNQVVCCRVCVVRRYHYDYD

pLDDT: mean 93.73, std 5.48, range [61.91, 97.5]

Sequence (100 aa):
MTLPLFKQFPQLQGKLPHLPLGNFPTPLQYLQKWKHHHLWIKRDDISGNLHGGNKVRKLEFALASTTPANWLCSAGAQGSNWCVALALYAKQLGHKTELL

Secondary structure (DSSP, 8-state):
---HHHHH-GGGTTTS-----B--SPPEEE-TTSS-TT-EEE-GGGSBSS--STHHHHHHHHTTTPPTTPEEEE---TT-HHHHHHHHHHHHTT-EEEE-

Radius of gyration: 16.08 Å; chains: 1; bounding box: 41×21×44 Å